Protein AF-A0A7R9UJW8-F1 (afdb_monomer)

Structure (mmCIF, N/CA/C/O backbone):
data_AF-A0A7R9UJW8-F1
#
_entry.id   AF-A0A7R9UJW8-F1
#
loop_
_atom_site.group_PDB
_atom_site.id
_atom_site.type_symbol
_atom_site.label_atom_id
_atom_site.label_alt_id
_atom_site.label_comp_id
_atom_site.label_asym_id
_atom_site.label_entity_id
_atom_site.label_seq_id
_atom_site.pdbx_PDB_ins_code
_atom_site.Cartn_x
_atom_site.Cartn_y
_atom_site.Cartn_z
_atom_site.occupancy
_atom_site.B_iso_or_equiv
_atom_site.auth_seq_id
_atom_site.auth_comp_id
_atom_site.auth_asym_id
_atom_site.auth_atom_id
_atom_site.pdbx_PDB_model_num
ATOM 1 N N . GLY A 1 1 ? -18.952 3.577 15.561 1.00 34.66 1 GLY A N 1
ATOM 2 C CA . GLY A 1 1 ? -17.488 3.684 15.715 1.00 34.66 1 GLY A CA 1
ATOM 3 C C . GLY A 1 1 ? -16.813 3.037 14.525 1.00 34.66 1 GLY A C 1
ATOM 4 O O . GLY A 1 1 ? -17.282 1.993 14.087 1.00 34.66 1 GLY A O 1
ATOM 5 N N . ALA A 1 2 ? -15.783 3.662 13.950 1.00 40.56 2 ALA A N 1
ATOM 6 C CA . ALA A 1 2 ? -15.045 3.078 12.832 1.00 40.56 2 ALA A CA 1
ATOM 7 C C . ALA A 1 2 ? -14.447 1.730 13.268 1.00 40.56 2 ALA A C 1
ATOM 9 O O . ALA A 1 2 ? -13.627 1.693 14.181 1.00 40.56 2 ALA A O 1
ATOM 10 N N . ARG A 1 3 ? -14.882 0.627 12.640 1.00 54.75 3 ARG A N 1
ATOM 11 C CA . ARG A 1 3 ? -14.214 -0.676 12.788 1.00 54.75 3 ARG A CA 1
ATOM 12 C C . ARG A 1 3 ? -12.737 -0.476 12.443 1.00 54.75 3 ARG A C 1
ATOM 14 O O . ARG A 1 3 ? -12.473 0.197 11.437 1.00 54.75 3 ARG A O 1
ATOM 21 N N . GLY A 1 4 ? -11.847 -0.999 13.292 1.00 61.38 4 GLY A N 1
ATOM 22 C CA . GLY A 1 4 ? -10.393 -0.894 13.151 1.00 61.38 4 GLY A CA 1
ATOM 23 C C . GLY A 1 4 ? -9.977 -1.207 11.719 1.00 61.38 4 GLY A C 1
ATOM 24 O O . GLY A 1 4 ? -10.444 -2.181 11.135 1.00 61.38 4 GLY A O 1
ATOM 25 N N . MET A 1 5 ? -9.217 -0.299 11.121 1.00 75.12 5 MET A N 1
ATOM 26 C CA . MET A 1 5 ? -8.600 -0.511 9.818 1.00 75.12 5 MET A CA 1
ATOM 27 C C . MET A 1 5 ? -7.106 -0.634 10.063 1.00 75.12 5 MET A C 1
ATOM 29 O O . MET A 1 5 ? -6.569 0.112 10.892 1.00 75.12 5 MET A O 1
ATOM 33 N N . CYS A 1 6 ? -6.445 -1.517 9.321 1.00 80.62 6 CYS A N 1
ATOM 34 C CA . CYS A 1 6 ? -5.032 -1.758 9.533 1.00 80.62 6 CYS A CA 1
ATOM 35 C C . CYS A 1 6 ? -4.243 -0.471 9.250 1.00 80.62 6 CYS A C 1
ATOM 37 O O . CYS A 1 6 ? -4.328 0.149 8.188 1.00 80.62 6 CYS A O 1
ATOM 39 N N . GLY A 1 7 ? -3.518 -0.010 10.266 1.00 89.88 7 GLY A N 1
ATOM 40 C CA . GLY A 1 7 ? -2.713 1.212 10.211 1.00 89.88 7 GLY A CA 1
ATOM 41 C C . GLY A 1 7 ? -1.218 0.936 10.298 1.00 89.88 7 GLY A C 1
ATOM 42 O O . GLY A 1 7 ? -0.431 1.876 10.433 1.00 89.88 7 GLY A O 1
ATOM 43 N N . ARG A 1 8 ? -0.822 -0.342 10.308 1.00 96.25 8 ARG A N 1
ATOM 44 C CA . ARG A 1 8 ? 0.571 -0.740 10.454 1.00 96.25 8 ARG A CA 1
ATOM 45 C C . ARG A 1 8 ? 0.882 -2.040 9.739 1.00 96.25 8 ARG A C 1
ATOM 47 O O . ARG A 1 8 ? 0.195 -3.032 9.956 1.00 96.25 8 ARG A O 1
ATOM 54 N N . THR A 1 9 ? 1.941 -2.039 8.943 1.00 96.56 9 THR A N 1
ATOM 55 C CA . THR A 1 9 ? 2.400 -3.219 8.205 1.00 96.56 9 THR A CA 1
ATOM 56 C C . THR A 1 9 ? 3.879 -3.485 8.455 1.00 96.56 9 THR A C 1
ATOM 58 O O . THR A 1 9 ? 4.623 -2.604 8.892 1.00 96.56 9 THR A O 1
ATOM 61 N N . ARG A 1 10 ? 4.304 -4.719 8.191 1.00 96.81 10 ARG A N 1
ATOM 62 C CA . ARG A 1 10 ? 5.706 -5.122 8.120 1.00 96.81 10 ARG A CA 1
ATOM 63 C C . ARG A 1 10 ? 6.028 -5.503 6.681 1.00 96.81 10 ARG A C 1
ATOM 65 O O . ARG A 1 10 ? 5.273 -6.243 6.055 1.00 96.81 10 ARG A O 1
ATOM 72 N N . LEU A 1 11 ? 7.161 -5.020 6.192 1.00 96.56 11 LEU A N 1
ATOM 73 C CA . LEU A 1 11 ? 7.824 -5.546 5.006 1.00 96.56 11 LEU A CA 1
ATOM 74 C C . LEU A 1 11 ? 9.330 -5.459 5.265 1.00 96.56 11 LEU A C 1
ATOM 76 O O . LEU A 1 11 ? 9.950 -4.418 5.059 1.00 96.56 11 LEU A O 1
ATOM 80 N N . GLY A 1 12 ? 9.883 -6.530 5.828 1.00 95.62 12 GLY A N 1
ATOM 81 C CA . GLY A 1 12 ? 11.295 -6.674 6.186 1.00 95.62 12 GLY A CA 1
ATOM 82 C C . GLY A 1 12 ? 12.153 -7.271 5.068 1.00 95.62 12 GLY A C 1
ATOM 83 O O . GLY A 1 12 ? 13.374 -7.304 5.190 1.00 95.62 12 GLY A O 1
ATOM 84 N N . ALA A 1 13 ? 11.534 -7.721 3.976 1.00 94.88 13 ALA A N 1
ATOM 85 C CA . ALA A 1 13 ? 12.213 -8.357 2.856 1.00 94.88 13 ALA A CA 1
ATOM 86 C C . ALA A 1 13 ? 13.190 -7.410 2.129 1.00 94.88 13 ALA A C 1
ATOM 88 O O . ALA A 1 13 ? 12.900 -6.228 1.909 1.00 94.88 13 ALA A O 1
ATOM 89 N N . SER A 1 14 ? 14.339 -7.937 1.694 1.00 96.44 14 SER A N 1
ATOM 90 C CA . SER A 1 14 ? 15.265 -7.197 0.828 1.00 96.44 14 SER A CA 1
ATOM 91 C C . SER A 1 14 ? 14.601 -6.840 -0.509 1.00 96.44 14 SER A C 1
ATOM 93 O O . SER A 1 14 ? 13.657 -7.519 -0.926 1.00 96.44 14 SER A O 1
ATOM 95 N N . PRO A 1 15 ? 15.076 -5.805 -1.227 1.00 96.75 15 PRO A N 1
ATOM 96 C CA . PRO A 1 15 ? 14.546 -5.496 -2.550 1.00 96.75 15 PRO A CA 1
ATOM 97 C C . PRO A 1 15 ? 14.558 -6.706 -3.503 1.00 96.75 15 PRO A C 1
ATOM 99 O O . PRO A 1 15 ? 13.602 -6.944 -4.233 1.00 96.75 15 PRO A O 1
ATOM 102 N N . GLU A 1 16 ? 15.618 -7.505 -3.463 1.00 96.06 16 GLU A N 1
ATOM 103 C CA . GLU A 1 16 ? 15.784 -8.708 -4.276 1.00 96.06 16 GLU A CA 1
ATOM 104 C C . GLU A 1 16 ? 14.707 -9.749 -3.950 1.00 96.06 16 GLU A C 1
ATOM 106 O O . GLU A 1 16 ? 14.097 -10.315 -4.856 1.00 96.06 16 GLU A O 1
ATOM 111 N N . SER A 1 17 ? 14.403 -9.933 -2.662 1.00 96.06 17 SER A N 1
ATOM 112 C CA . SER A 1 17 ? 13.360 -10.856 -2.205 1.00 96.06 17 SER A CA 1
ATOM 113 C C . SER A 1 17 ? 11.966 -10.394 -2.638 1.00 96.06 17 SER A C 1
ATOM 115 O O . SER A 1 17 ? 11.172 -11.198 -3.121 1.00 96.06 17 SER A O 1
ATOM 117 N N . VAL A 1 18 ? 11.674 -9.090 -2.539 1.00 96.94 18 VAL A N 1
ATOM 118 C CA . VAL A 1 18 ? 10.393 -8.522 -3.001 1.00 96.94 18 VAL A CA 1
ATOM 119 C C . VAL A 1 18 ? 10.236 -8.688 -4.517 1.00 96.94 18 VAL A C 1
ATOM 121 O O . VAL A 1 18 ? 9.168 -9.077 -4.989 1.00 96.94 18 VAL A O 1
ATOM 124 N N . MET A 1 19 ? 11.292 -8.436 -5.294 1.00 96.75 19 MET A N 1
ATOM 125 C CA . MET A 1 19 ? 11.285 -8.652 -6.747 1.00 96.75 19 MET A CA 1
ATOM 126 C C . MET A 1 19 ? 11.032 -10.122 -7.095 1.00 96.75 19 MET A C 1
ATOM 128 O O . MET A 1 19 ? 10.145 -10.414 -7.896 1.00 96.75 19 MET A O 1
ATOM 132 N N . GLY A 1 20 ? 11.759 -11.041 -6.451 1.00 96.38 20 GLY A N 1
ATOM 133 C CA . GLY A 1 20 ? 11.613 -12.481 -6.668 1.00 96.38 20 GLY A CA 1
ATOM 134 C C . GLY A 1 20 ? 10.211 -12.991 -6.334 1.00 96.38 20 GLY A C 1
ATOM 135 O O . GLY A 1 20 ? 9.610 -13.701 -7.135 1.00 96.38 20 GLY A O 1
ATOM 136 N N . ALA A 1 21 ? 9.650 -12.568 -5.198 1.00 94.69 21 ALA A N 1
ATOM 137 C CA . ALA A 1 21 ? 8.322 -12.991 -4.754 1.00 94.69 21 ALA A CA 1
ATOM 138 C C . ALA A 1 21 ? 7.176 -12.429 -5.614 1.00 94.69 21 ALA A C 1
ATOM 140 O O . ALA A 1 21 ? 6.112 -13.038 -5.706 1.00 94.69 21 ALA A O 1
ATOM 141 N N . THR A 1 22 ? 7.364 -11.258 -6.228 1.00 95.50 22 THR A N 1
ATOM 142 C CA . THR A 1 22 ? 6.318 -10.596 -7.027 1.00 95.50 22 THR A CA 1
ATOM 143 C C . THR A 1 22 ? 6.394 -10.909 -8.518 1.00 95.50 22 THR A C 1
ATOM 145 O O . THR A 1 22 ? 5.427 -10.656 -9.237 1.00 95.50 22 THR A O 1
ATOM 148 N N . GLY A 1 23 ? 7.534 -11.413 -9.003 1.00 95.62 23 GLY A N 1
ATOM 149 C CA . GLY A 1 23 ? 7.785 -11.602 -10.433 1.00 95.62 23 GLY A CA 1
ATOM 150 C C . GLY A 1 23 ? 7.836 -10.289 -11.222 1.00 95.62 23 GLY A C 1
ATOM 151 O O . GLY A 1 23 ? 7.698 -10.300 -12.447 1.00 95.62 23 GLY A O 1
ATOM 152 N N . ALA A 1 24 ? 7.993 -9.148 -10.541 1.00 96.69 24 ALA A N 1
ATOM 153 C CA . ALA A 1 24 ? 8.091 -7.852 -11.194 1.00 96.69 24 ALA A CA 1
ATOM 154 C C . ALA A 1 24 ? 9.352 -7.787 -12.064 1.00 96.69 24 ALA A C 1
ATOM 156 O O . ALA A 1 24 ? 10.433 -8.190 -11.641 1.00 96.69 24 ALA A O 1
ATOM 157 N N . LYS A 1 25 ? 9.234 -7.232 -13.272 1.00 95.06 25 LYS A N 1
ATOM 158 C CA . LYS A 1 25 ? 10.384 -7.054 -14.179 1.00 95.06 25 LYS A CA 1
ATOM 159 C C . LYS A 1 25 ? 11.127 -5.746 -13.938 1.00 95.06 25 LYS A C 1
ATOM 161 O O . LYS A 1 25 ? 12.310 -5.628 -14.246 1.00 95.06 25 LYS A O 1
ATOM 166 N N . ARG A 1 26 ? 10.431 -4.758 -13.376 1.00 95.81 26 ARG A N 1
ATOM 167 C CA . ARG A 1 26 ? 10.934 -3.402 -13.152 1.00 95.81 26 ARG A CA 1
ATOM 168 C C . ARG A 1 26 ? 10.486 -2.885 -11.792 1.00 95.81 26 ARG A C 1
ATOM 170 O O . ARG A 1 26 ? 9.350 -3.116 -11.384 1.00 95.81 26 ARG A O 1
ATOM 177 N N . TRP A 1 27 ? 11.364 -2.131 -11.129 1.00 97.94 27 TRP A N 1
ATOM 178 C CA . TRP A 1 27 ? 11.041 -1.400 -9.903 1.00 97.94 27 TRP A CA 1
ATOM 179 C C . TRP A 1 27 ? 11.362 0.086 -10.052 1.00 97.94 27 TRP A C 1
ATOM 181 O O . TRP A 1 27 ? 12.520 0.500 -10.056 1.00 97.94 27 TRP A O 1
ATOM 191 N N . ARG A 1 28 ? 10.320 0.910 -10.157 1.00 97.88 28 ARG A N 1
ATOM 192 C CA . ARG A 1 28 ? 10.416 2.370 -10.191 1.00 97.88 28 ARG A CA 1
ATOM 193 C C . ARG A 1 28 ? 10.562 2.936 -8.779 1.00 97.88 28 ARG A C 1
ATOM 195 O O . ARG A 1 28 ? 9.832 2.548 -7.865 1.00 97.88 28 ARG A O 1
ATOM 202 N N . ARG A 1 29 ? 11.451 3.917 -8.613 1.00 98.00 29 ARG A N 1
ATOM 203 C CA . ARG A 1 29 ? 11.698 4.591 -7.327 1.00 98.00 29 ARG A CA 1
ATOM 204 C C . ARG A 1 29 ? 12.185 3.644 -6.218 1.00 98.00 29 ARG A C 1
ATOM 206 O O . ARG A 1 29 ? 11.839 3.801 -5.042 1.00 98.00 29 ARG A O 1
ATOM 213 N N . ARG A 1 30 ? 12.945 2.607 -6.586 1.00 97.81 30 ARG A N 1
ATOM 214 C CA . ARG A 1 30 ? 13.487 1.594 -5.662 1.00 97.81 30 ARG A CA 1
ATOM 215 C C . ARG A 1 30 ? 14.325 2.230 -4.548 1.00 97.81 30 ARG A C 1
ATOM 217 O O . ARG A 1 30 ? 14.270 1.790 -3.406 1.00 97.81 30 ARG A O 1
ATOM 224 N N . GLU A 1 31 ? 15.043 3.302 -4.855 1.00 97.88 31 GLU A N 1
ATOM 225 C CA . GLU A 1 31 ? 15.896 4.067 -3.947 1.00 97.88 31 GLU A CA 1
ATOM 226 C C . GLU A 1 31 ? 15.165 4.643 -2.725 1.00 97.88 31 GLU A C 1
ATOM 228 O O . GLU A 1 31 ? 15.816 4.978 -1.734 1.00 97.88 31 GLU A O 1
ATOM 233 N N . HIS A 1 32 ? 13.830 4.718 -2.748 1.00 97.88 32 HIS A N 1
ATOM 234 C CA . HIS A 1 32 ? 13.012 5.153 -1.612 1.00 97.88 32 HIS A CA 1
ATOM 235 C C . HIS A 1 32 ? 12.484 4.010 -0.740 1.00 97.88 32 HIS A C 1
ATOM 237 O O . HIS A 1 32 ? 11.943 4.271 0.334 1.00 97.88 32 HIS A O 1
ATOM 243 N N . TYR A 1 33 ? 12.619 2.757 -1.175 1.00 97.69 33 TYR A 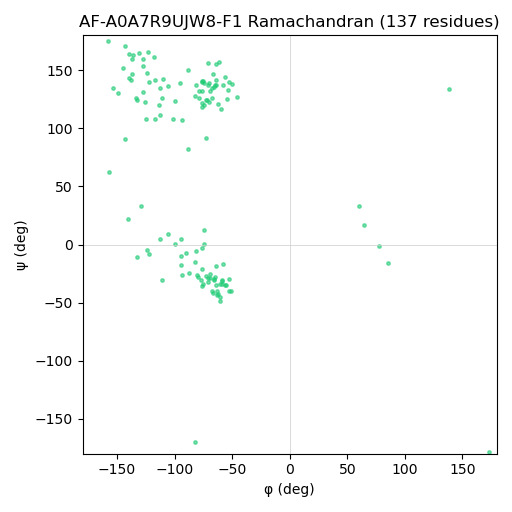N 1
ATOM 244 C CA . TYR A 1 33 ? 12.199 1.615 -0.377 1.00 97.69 33 TYR A CA 1
ATOM 245 C C . TYR A 1 33 ? 13.233 1.306 0.707 1.00 97.69 33 TYR A C 1
ATOM 247 O O . TYR A 1 33 ? 14.435 1.228 0.444 1.00 97.69 33 TYR A O 1
ATOM 255 N N . ARG A 1 34 ? 12.762 1.125 1.940 1.00 96.69 34 ARG A N 1
ATOM 256 C CA . ARG A 1 34 ? 13.565 0.661 3.072 1.00 96.69 34 ARG A CA 1
ATOM 257 C C . ARG A 1 34 ? 12.779 -0.441 3.786 1.00 96.69 34 ARG A C 1
ATOM 259 O O . ARG A 1 34 ? 11.631 -0.169 4.149 1.00 96.69 34 ARG A O 1
ATOM 266 N N . PRO A 1 35 ? 13.366 -1.633 4.000 1.00 96.69 35 PRO A N 1
ATOM 267 C CA . PRO A 1 35 ? 12.752 -2.656 4.832 1.00 96.69 35 PRO A CA 1
ATOM 268 C C . PRO A 1 35 ? 12.380 -2.094 6.203 1.00 96.69 35 PRO A C 1
ATOM 270 O O . PRO A 1 35 ? 13.112 -1.285 6.780 1.00 96.69 35 PRO A O 1
ATOM 273 N N . SER A 1 36 ? 11.220 -2.483 6.719 1.00 96.12 36 SER A N 1
ATOM 274 C CA . SER A 1 36 ? 10.733 -1.974 7.993 1.00 96.12 36 SER A CA 1
ATOM 275 C C . SER A 1 36 ? 9.796 -2.953 8.681 1.00 96.12 36 SER A C 1
ATOM 277 O O . SER A 1 36 ? 8.834 -3.458 8.100 1.00 96.12 36 SER A O 1
ATOM 279 N N . ASN A 1 37 ? 10.039 -3.130 9.979 1.00 96.06 37 ASN A N 1
ATOM 280 C CA . ASN A 1 37 ? 9.161 -3.862 10.886 1.00 96.06 37 ASN A CA 1
ATOM 281 C C . ASN A 1 37 ? 7.913 -3.058 11.296 1.00 96.06 37 ASN A C 1
ATOM 283 O O . ASN A 1 37 ? 7.100 -3.556 12.062 1.00 96.06 37 ASN A O 1
ATOM 287 N N . ASN A 1 38 ? 7.770 -1.797 10.863 1.00 95.38 38 ASN A N 1
ATOM 288 C CA . ASN A 1 38 ? 6.743 -0.898 11.392 1.00 95.38 38 ASN A CA 1
ATOM 289 C C . ASN A 1 38 ? 6.389 0.242 10.413 1.00 95.38 38 ASN A C 1
ATOM 291 O O . ASN A 1 38 ? 6.605 1.424 10.700 1.00 95.38 38 ASN A O 1
ATOM 295 N N . LEU A 1 39 ? 5.860 -0.101 9.237 1.00 96.00 39 LEU A N 1
ATOM 296 C CA . LEU A 1 39 ? 5.388 0.863 8.23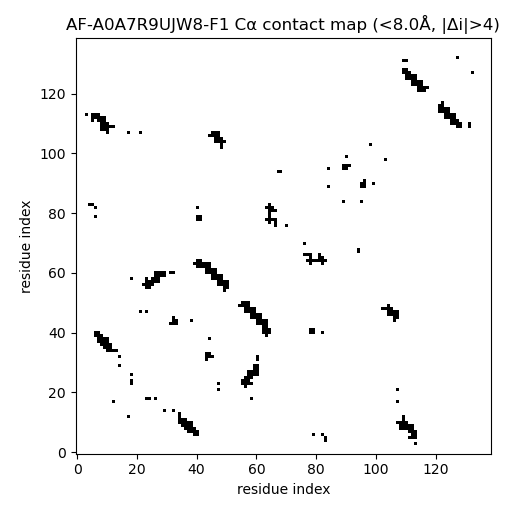8 1.00 96.00 39 LEU A CA 1
ATOM 297 C C . LEU A 1 39 ? 4.037 1.453 8.651 1.00 96.00 39 LEU A C 1
ATOM 299 O O . LEU A 1 39 ? 3.112 0.722 8.994 1.00 96.00 39 LEU A O 1
ATOM 303 N N . CYS A 1 40 ? 3.911 2.777 8.585 1.00 95.06 40 CYS A N 1
ATOM 304 C CA . CYS A 1 40 ? 2.687 3.525 8.880 1.00 95.06 40 CYS A CA 1
ATOM 305 C C . CYS A 1 40 ? 2.258 4.390 7.677 1.00 95.06 40 CYS A C 1
ATOM 307 O O . CYS A 1 40 ? 3.059 4.594 6.757 1.00 95.06 40 CYS A O 1
ATOM 309 N N . PRO A 1 41 ? 1.018 4.917 7.663 1.00 96.12 41 PRO A N 1
ATOM 310 C CA . PRO A 1 41 ? 0.558 5.818 6.614 1.00 96.12 41 PRO A CA 1
ATOM 311 C C . PRO A 1 41 ? 1.526 6.978 6.342 1.00 96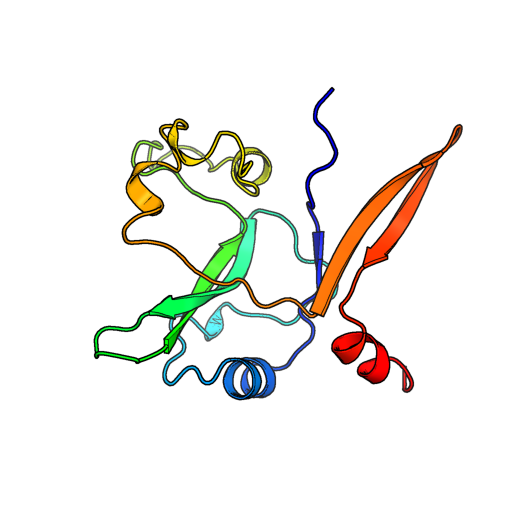.12 41 PRO A C 1
ATOM 313 O O . PRO A 1 41 ? 2.102 7.564 7.258 1.00 96.12 41 PRO A O 1
ATOM 316 N N . GLY A 1 42 ? 1.726 7.290 5.063 1.00 95.00 42 GLY A N 1
ATOM 317 C CA . GLY A 1 42 ? 2.674 8.289 4.563 1.00 95.00 42 GLY A CA 1
ATOM 318 C C . GLY A 1 42 ? 4.103 7.777 4.359 1.00 95.00 42 GLY A C 1
ATOM 319 O O . GLY A 1 42 ? 4.877 8.409 3.635 1.00 95.00 42 GLY A O 1
ATOM 320 N N . ARG A 1 43 ? 4.474 6.620 4.927 1.00 96.56 43 ARG A N 1
ATOM 321 C CA . ARG A 1 43 ? 5.769 5.981 4.638 1.00 96.56 43 ARG A CA 1
ATOM 322 C C . ARG A 1 43 ? 5.799 5.411 3.223 1.00 96.56 43 ARG A C 1
ATOM 324 O O . ARG A 1 43 ? 4.763 5.125 2.631 1.00 96.56 43 ARG A O 1
ATOM 331 N N . GLN A 1 44 ? 7.006 5.266 2.688 1.00 97.44 44 GLN A N 1
ATOM 332 C CA . GLN A 1 44 ? 7.234 4.709 1.360 1.00 97.44 44 GLN A CA 1
ATOM 333 C C . GLN A 1 44 ? 7.125 3.180 1.404 1.00 97.44 44 GLN A C 1
ATOM 335 O O . GLN A 1 44 ? 7.806 2.540 2.201 1.00 97.44 44 GLN A O 1
ATOM 340 N N . SER A 1 45 ? 6.279 2.613 0.549 1.00 97.25 45 SER A N 1
ATOM 341 C CA . SER A 1 45 ? 6.045 1.176 0.415 1.00 97.25 45 SER A CA 1
ATOM 342 C C . SER A 1 45 ? 5.959 0.813 -1.069 1.00 97.25 45 SER A C 1
ATOM 344 O O . SER A 1 45 ? 5.412 1.595 -1.854 1.00 97.25 45 SER A O 1
ATOM 346 N N . PRO A 1 46 ? 6.495 -0.338 -1.497 1.00 98.19 46 PRO A N 1
ATOM 347 C CA . PRO A 1 46 ? 6.299 -0.800 -2.859 1.00 98.19 46 PRO A CA 1
ATOM 348 C C . PRO A 1 46 ? 4.833 -1.165 -3.104 1.00 98.19 46 PRO A C 1
ATOM 350 O O . PRO A 1 46 ? 4.142 -1.657 -2.214 1.00 98.19 46 PRO A O 1
ATOM 353 N N . ALA A 1 47 ? 4.378 -0.935 -4.329 1.00 98.31 47 ALA A N 1
ATOM 354 C CA . ALA A 1 47 ? 3.086 -1.371 -4.830 1.00 98.31 47 ALA A CA 1
ATOM 355 C C . ALA A 1 47 ? 3.285 -2.025 -6.201 1.00 98.31 47 ALA A C 1
ATOM 357 O O . ALA A 1 47 ? 3.853 -1.410 -7.106 1.00 98.31 47 ALA A O 1
ATOM 358 N N . LEU A 1 48 ? 2.832 -3.268 -6.338 1.00 98.44 48 LEU A N 1
ATOM 359 C CA . LEU A 1 48 ? 2.867 -4.046 -7.571 1.00 98.44 48 LEU A CA 1
ATOM 360 C C . LEU A 1 48 ? 1.672 -3.666 -8.443 1.00 98.44 48 LEU A C 1
ATOM 362 O O . LEU A 1 48 ? 0.530 -3.716 -7.991 1.00 98.44 48 LEU A O 1
ATOM 366 N N . HIS A 1 49 ? 1.902 -3.311 -9.695 1.00 97.69 49 HIS A N 1
ATOM 367 C CA . HIS A 1 49 ? 0.850 -2.988 -10.652 1.00 97.69 49 HIS A CA 1
ATOM 368 C C . HIS A 1 49 ? 1.211 -3.497 -12.047 1.00 97.69 49 HIS A C 1
ATOM 370 O O . HIS A 1 49 ? 2.326 -3.951 -12.294 1.00 97.69 49 HIS A O 1
ATOM 376 N N . ARG A 1 50 ? 0.249 -3.438 -12.973 1.00 95.81 50 ARG A N 1
ATOM 377 C CA . ARG A 1 50 ? 0.507 -3.764 -14.380 1.00 95.81 50 ARG A CA 1
ATOM 378 C C . ARG A 1 50 ? 1.482 -2.753 -14.984 1.00 95.81 5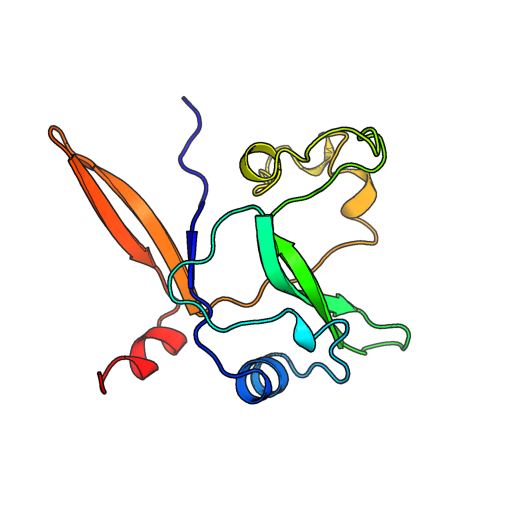0 ARG A C 1
ATOM 380 O O . ARG A 1 50 ? 1.357 -1.556 -14.710 1.00 95.81 50 ARG A O 1
ATOM 387 N N . GLY A 1 51 ? 2.429 -3.261 -15.761 1.00 92.94 51 GLY A N 1
ATOM 388 C CA . GLY A 1 51 ? 3.364 -2.477 -16.552 1.00 92.94 51 GLY A CA 1
ATOM 389 C C . GLY A 1 51 ? 2.783 -2.023 -17.886 1.00 92.94 51 GLY A C 1
ATOM 390 O O . GLY A 1 51 ? 1.582 -2.157 -18.135 1.00 92.94 51 GLY A O 1
ATOM 391 N N . ASP A 1 52 ? 3.657 -1.484 -18.733 1.00 89.75 52 ASP A N 1
ATOM 392 C CA . ASP A 1 52 ? 3.277 -0.944 -20.044 1.00 89.75 52 ASP A CA 1
ATOM 393 C C . ASP A 1 52 ? 2.993 -2.064 -21.065 1.00 89.75 52 ASP A C 1
ATOM 395 O O . ASP A 1 52 ? 2.103 -1.927 -21.908 1.00 89.75 52 ASP A O 1
ATOM 399 N N . ALA A 1 53 ? 3.711 -3.191 -20.978 1.00 91.25 53 ALA A N 1
ATOM 400 C CA . ALA A 1 53 ? 3.513 -4.333 -21.864 1.00 91.25 53 ALA A CA 1
ATOM 401 C C . ALA A 1 53 ? 2.439 -5.316 -21.343 1.00 91.25 53 ALA A C 1
ATOM 403 O O . ALA A 1 53 ? 2.276 -5.498 -20.129 1.00 91.25 53 ALA A O 1
ATOM 404 N N . PRO A 1 54 ? 1.717 -6.021 -22.239 1.00 91.00 54 PRO A N 1
ATOM 405 C CA . PRO A 1 54 ? 0.763 -7.053 -21.845 1.00 91.00 54 PRO A CA 1
ATOM 406 C C . PRO A 1 54 ? 1.392 -8.120 -20.939 1.00 91.00 54 PRO A C 1
ATOM 408 O O . PRO A 1 54 ? 2.389 -8.747 -21.286 1.00 91.00 54 PRO A O 1
ATOM 411 N N . GLY A 1 55 ? 0.787 -8.333 -19.768 1.00 89.62 55 GLY A N 1
ATOM 412 C CA . GLY A 1 55 ? 1.238 -9.331 -18.792 1.00 89.62 55 GLY A CA 1
ATOM 413 C C . GLY A 1 55 ? 2.460 -8.921 -17.963 1.00 89.62 55 GLY A C 1
ATOM 414 O O . GLY A 1 55 ? 2.858 -9.674 -17.079 1.00 89.62 55 GLY A O 1
ATOM 415 N N . GLU A 1 56 ? 3.036 -7.741 -18.195 1.00 94.75 56 GLU A N 1
ATOM 416 C CA . GLU A 1 56 ? 4.142 -7.239 -17.386 1.00 94.75 56 GLU A CA 1
ATOM 417 C C . GLU A 1 56 ? 3.650 -6.728 -16.027 1.00 94.75 56 GLU A C 1
ATOM 419 O O . GLU A 1 56 ? 2.605 -6.078 -15.916 1.00 94.75 56 GLU A O 1
ATOM 424 N N . LEU A 1 57 ? 4.425 -7.026 -14.985 1.00 97.06 57 LEU A N 1
ATOM 425 C CA . LEU A 1 57 ? 4.221 -6.526 -13.633 1.00 97.06 57 LEU A CA 1
ATOM 426 C C . LEU A 1 57 ? 5.413 -5.672 -13.217 1.00 97.06 57 LEU A C 1
ATOM 428 O O . LEU A 1 57 ? 6.570 -5.996 -13.498 1.00 97.06 57 LEU A O 1
ATOM 432 N N . GLU A 1 58 ? 5.116 -4.595 -12.506 1.00 97.75 58 GLU A N 1
ATOM 433 C CA . GLU A 1 58 ? 6.100 -3.631 -12.040 1.00 97.75 58 GLU A CA 1
ATOM 434 C C . GLU A 1 58 ? 5.830 -3.230 -10.606 1.00 97.75 58 GLU A C 1
ATOM 436 O O . GLU A 1 58 ? 4.681 -3.096 -10.186 1.00 97.75 58 GLU A O 1
ATOM 441 N N . LEU A 1 59 ? 6.905 -2.968 -9.875 1.00 98.50 59 LEU A N 1
ATOM 442 C CA . LEU A 1 59 ? 6.836 -2.314 -8.583 1.00 98.50 59 LEU A CA 1
ATOM 443 C C . LEU A 1 59 ? 7.067 -0.821 -8.761 1.00 98.50 59 LEU A C 1
ATOM 445 O O . LEU A 1 59 ? 7.972 -0.391 -9.473 1.00 98.50 59 LEU A O 1
ATOM 449 N N . THR A 1 60 ? 6.304 -0.018 -8.036 1.00 98.50 60 THR A N 1
ATOM 450 C CA . THR A 1 60 ? 6.639 1.386 -7.814 1.00 98.50 60 THR A CA 1
ATOM 451 C C . THR A 1 60 ? 6.609 1.669 -6.325 1.00 98.50 60 THR A C 1
ATOM 453 O O . THR A 1 60 ? 5.639 1.332 -5.647 1.00 98.50 60 THR A O 1
ATOM 456 N N . THR A 1 61 ? 7.652 2.310 -5.802 1.00 98.56 61 THR A N 1
ATOM 457 C CA . THR A 1 61 ? 7.627 2.806 -4.423 1.00 98.56 61 THR A CA 1
ATOM 458 C C . THR A 1 61 ? 6.741 4.049 -4.334 1.00 98.56 61 THR A C 1
ATOM 460 O O . THR A 1 61 ? 6.989 5.062 -5.000 1.00 98.56 61 THR A O 1
ATOM 463 N N . MET A 1 62 ? 5.696 3.967 -3.511 1.00 97.50 62 MET A N 1
ATOM 464 C CA . MET A 1 62 ? 4.680 5.004 -3.322 1.00 97.50 62 MET A CA 1
ATOM 465 C C . MET A 1 62 ? 4.450 5.282 -1.832 1.00 97.50 62 MET A C 1
ATOM 467 O O . MET A 1 62 ? 4.835 4.493 -0.974 1.00 97.50 62 MET A O 1
ATOM 471 N N . ALA A 1 63 ? 3.801 6.400 -1.507 1.00 96.75 63 ALA A N 1
ATOM 472 C CA . ALA A 1 63 ? 3.357 6.650 -0.139 1.00 96.75 63 ALA A CA 1
ATOM 473 C C . ALA A 1 63 ? 2.195 5.710 0.235 1.00 96.75 63 ALA A C 1
ATOM 475 O O . ALA A 1 63 ? 1.276 5.507 -0.560 1.00 96.75 63 ALA A O 1
ATOM 476 N N . PHE A 1 64 ? 2.205 5.177 1.458 1.00 95.81 64 PHE A N 1
ATOM 477 C CA . PHE A 1 64 ? 1.081 4.430 2.013 1.00 95.81 64 PHE A CA 1
ATOM 478 C C . PHE A 1 64 ? -0.062 5.391 2.362 1.00 95.81 64 PHE A C 1
ATOM 480 O O . PHE A 1 64 ? -0.130 5.951 3.453 1.00 95.81 64 PHE A O 1
ATOM 487 N N . GLY A 1 65 ? -0.954 5.592 1.402 1.00 95.00 65 GLY A N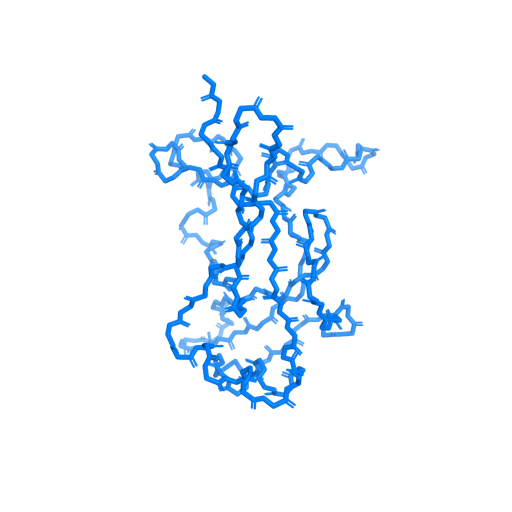 1
ATOM 488 C CA . GLY A 1 65 ? -2.138 6.428 1.529 1.00 95.00 65 GLY A CA 1
ATOM 489 C C . GLY A 1 65 ? -2.349 7.252 0.271 1.00 95.00 65 GLY A C 1
ATOM 490 O O . GLY A 1 65 ? -1.415 7.840 -0.275 1.00 95.00 65 GLY A O 1
ATOM 491 N N . LEU A 1 66 ? -3.587 7.271 -0.207 1.00 95.75 66 LEU A N 1
ATOM 492 C CA . LEU A 1 66 ? -3.932 7.965 -1.438 1.00 95.75 66 LEU A CA 1
ATOM 493 C C . LEU A 1 66 ? -3.868 9.486 -1.243 1.00 95.75 66 LEU A C 1
ATOM 495 O O . LEU A 1 66 ? -4.396 10.023 -0.274 1.00 95.75 66 LEU A O 1
ATOM 499 N N . VAL A 1 67 ? -3.303 10.194 -2.217 1.00 95.12 67 VAL A N 1
ATOM 500 C CA . VAL A 1 67 ? -3.509 11.640 -2.364 1.00 95.12 67 VAL A CA 1
ATOM 501 C C . VAL A 1 67 ? -4.534 11.839 -3.479 1.00 95.12 67 VAL A C 1
ATOM 503 O O . VAL A 1 67 ? -4.216 11.558 -4.638 1.00 95.12 67 VAL A O 1
ATOM 506 N N . PRO A 1 68 ? -5.779 12.245 -3.171 1.00 93.88 68 PRO A N 1
ATOM 507 C CA . PRO A 1 68 ? -6.772 12.514 -4.201 1.00 93.88 68 PRO A CA 1
ATOM 508 C C . PRO A 1 68 ? -6.277 13.562 -5.203 1.00 93.88 68 PRO A C 1
ATOM 510 O O . PRO A 1 68 ? -5.622 14.532 -4.837 1.00 93.88 68 PRO A O 1
ATOM 513 N N . SER A 1 69 ? -6.635 13.410 -6.478 1.00 91.06 69 SER A N 1
ATOM 514 C CA . SER A 1 69 ? -6.151 14.303 -7.544 1.00 91.06 69 SER A CA 1
ATOM 515 C C . SER A 1 69 ? -6.609 15.759 -7.399 1.00 91.06 69 SER A C 1
ATOM 517 O O . SER A 1 69 ? -6.052 16.640 -8.040 1.00 91.06 69 SER A O 1
ATOM 519 N N . TYR A 1 70 ? -7.657 15.996 -6.608 1.00 91.12 70 TYR A N 1
ATOM 520 C CA . TYR A 1 70 ? -8.211 17.316 -6.303 1.00 91.12 70 TYR A CA 1
ATOM 521 C C . TYR A 1 70 ? -7.652 17.913 -5.001 1.00 91.12 70 TYR A C 1
ATOM 523 O O . TYR A 1 70 ? -8.128 18.952 -4.553 1.00 91.12 70 TYR A O 1
ATOM 531 N N . THR A 1 71 ? -6.689 17.251 -4.352 1.00 93.81 71 THR A N 1
ATOM 532 C CA . THR A 1 71 ? -5.986 17.822 -3.202 1.00 93.81 71 THR A CA 1
ATOM 533 C C . THR A 1 71 ? -5.105 18.979 -3.666 1.00 93.81 71 THR A C 1
ATOM 535 O O . THR A 1 71 ? -4.360 18.848 -4.637 1.00 93.81 71 THR A O 1
ATOM 538 N N . ASP A 1 72 ? -5.195 20.109 -2.964 1.00 93.25 72 ASP A N 1
ATOM 539 C CA . ASP A 1 72 ? -4.346 21.273 -3.210 1.00 93.25 72 ASP A CA 1
ATOM 540 C C . ASP A 1 72 ? -2.862 20.893 -3.067 1.00 93.25 72 ASP A C 1
ATOM 542 O O . ASP A 1 72 ? -2.478 20.180 -2.139 1.00 93.25 72 ASP A O 1
ATOM 546 N N . LYS A 1 73 ? -2.016 21.380 -3.978 1.00 89.56 73 LYS A N 1
ATOM 547 C CA . LYS A 1 73 ? -0.572 21.107 -3.972 1.00 89.56 73 LYS A CA 1
ATOM 548 C C . LYS A 1 73 ? 0.137 21.690 -2.746 1.00 89.56 73 LYS A C 1
ATOM 550 O O . LYS A 1 73 ? 1.166 21.155 -2.346 1.00 89.56 73 LYS A O 1
ATOM 555 N N . ALA A 1 74 ? -0.388 22.770 -2.169 1.00 92.38 74 ALA A N 1
ATOM 556 C CA . ALA A 1 74 ? 0.122 23.372 -0.942 1.00 92.38 74 ALA A CA 1
ATOM 557 C C . ALA A 1 74 ? -0.394 22.663 0.323 1.00 92.38 74 ALA A C 1
ATOM 559 O O . ALA A 1 74 ? 0.157 22.855 1.410 1.00 92.38 74 ALA A O 1
ATOM 560 N N . ALA A 1 75 ? -1.438 21.834 0.209 1.00 91.00 75 ALA A N 1
ATOM 561 C CA . ALA A 1 75 ? -1.981 21.109 1.347 1.00 91.00 75 ALA A CA 1
ATOM 562 C C . ALA A 1 75 ? -1.097 19.915 1.724 1.00 91.00 75 ALA A C 1
ATOM 564 O O . ALA A 1 75 ? -0.608 19.163 0.880 1.00 91.00 75 ALA A O 1
ATOM 565 N N . ARG A 1 76 ? -0.948 19.690 3.033 1.00 90.31 76 ARG A N 1
ATOM 566 C CA . ARG A 1 76 ? -0.346 18.456 3.548 1.00 90.31 76 ARG A CA 1
ATOM 567 C C . ARG A 1 76 ? -1.325 17.295 3.332 1.00 90.31 76 ARG A C 1
ATOM 569 O O . ARG A 1 76 ? -2.458 17.389 3.810 1.00 90.31 76 ARG A O 1
ATOM 576 N N . PRO A 1 77 ? -0.928 16.202 2.657 1.00 91.88 77 PRO A N 1
ATOM 577 C CA . PRO A 1 77 ? -1.817 15.064 2.469 1.00 91.88 77 PRO A CA 1
ATOM 578 C C . PRO A 1 77 ? -2.161 14.370 3.790 1.00 91.88 77 PRO A C 1
ATOM 580 O O . PRO A 1 77 ? -1.283 14.078 4.602 1.00 91.88 77 PRO A O 1
ATOM 583 N N . ASP A 1 78 ? -3.439 14.047 3.978 1.00 93.00 78 ASP A N 1
ATOM 584 C CA . ASP A 1 78 ? -3.913 13.251 5.112 1.00 93.00 78 ASP A CA 1
ATOM 585 C C . ASP A 1 78 ? -3.862 11.755 4.772 1.00 93.00 78 ASP A C 1
ATOM 587 O O . ASP A 1 78 ? -4.849 11.136 4.357 1.00 93.00 78 ASP A O 1
ATOM 591 N N . PHE A 1 79 ? -2.671 11.175 4.926 1.00 92.69 79 PHE A N 1
ATOM 592 C CA . PHE A 1 79 ? -2.447 9.759 4.648 1.00 92.69 79 PHE A CA 1
ATOM 593 C C . PHE A 1 79 ? -3.209 8.839 5.599 1.00 92.69 79 PHE A C 1
ATOM 595 O O . PHE A 1 79 ? -3.608 7.760 5.182 1.00 92.69 79 PHE A O 1
ATOM 602 N N . PHE A 1 80 ? -3.460 9.239 6.848 1.00 90.94 80 PHE A N 1
ATOM 603 C CA . PHE A 1 80 ? -4.177 8.393 7.806 1.00 90.94 80 PHE A CA 1
ATOM 604 C C . PHE A 1 80 ? -5.636 8.203 7.400 1.00 90.94 80 PHE A C 1
ATOM 606 O O . PHE A 1 80 ? -6.157 7.089 7.472 1.00 90.94 80 PHE A O 1
ATOM 613 N N . ARG A 1 81 ? -6.281 9.261 6.897 1.00 90.94 81 ARG A N 1
ATOM 614 C CA . ARG A 1 81 ? -7.646 9.167 6.367 1.00 90.94 81 ARG A CA 1
ATOM 615 C C . ARG A 1 81 ? -7.712 8.410 5.042 1.00 90.94 81 ARG A C 1
ATOM 617 O O . ARG A 1 81 ? -8.740 7.809 4.743 1.00 90.94 81 ARG A O 1
ATOM 624 N N . MET A 1 82 ? -6.638 8.444 4.254 1.00 94.62 82 MET A N 1
ATOM 625 C CA . MET A 1 82 ? -6.577 7.868 2.905 1.00 94.62 82 MET A CA 1
ATOM 626 C C . MET A 1 82 ? -5.771 6.558 2.808 1.00 94.62 82 MET A C 1
ATOM 628 O O . MET A 1 82 ? -5.512 6.085 1.701 1.00 94.62 82 MET A O 1
ATOM 632 N N . ALA A 1 83 ? -5.367 5.966 3.936 1.00 94.44 83 ALA A N 1
ATOM 633 C CA . ALA A 1 83 ? -4.602 4.715 3.984 1.00 94.44 83 ALA A CA 1
ATOM 634 C C . ALA A 1 83 ? -5.440 3.494 3.595 1.00 94.44 83 ALA A C 1
ATOM 636 O O . ALA A 1 83 ? -4.922 2.549 3.011 1.00 94.44 83 ALA A O 1
ATOM 637 N N . ASN A 1 84 ? -6.735 3.520 3.909 1.00 95.25 84 ASN A N 1
ATOM 638 C CA . ASN A 1 84 ? -7.639 2.395 3.719 1.00 95.25 84 ASN A CA 1
ATOM 639 C C . ASN A 1 84 ? -8.838 2.790 2.856 1.00 95.25 84 ASN A C 1
ATOM 641 O O . ASN A 1 84 ? -9.333 3.916 2.925 1.00 95.25 84 ASN A O 1
ATOM 645 N N . ALA A 1 85 ? -9.338 1.824 2.088 1.00 93.75 85 ALA A N 1
ATOM 646 C CA . ALA A 1 85 ? -10.573 1.930 1.327 1.00 93.75 85 ALA A CA 1
ATOM 647 C C . ALA A 1 85 ? -11.484 0.754 1.693 1.00 93.75 85 ALA A C 1
ATOM 649 O O . ALA A 1 85 ? -11.096 -0.404 1.556 1.00 93.75 85 ALA A O 1
ATOM 650 N N . ARG A 1 86 ? -12.694 1.054 2.172 1.00 93.94 86 ARG A N 1
ATOM 651 C CA . ARG A 1 86 ? -13.696 0.040 2.526 1.00 93.94 86 ARG A CA 1
ATOM 652 C C . ARG A 1 86 ? -14.276 -0.571 1.257 1.00 93.94 86 ARG A C 1
ATOM 654 O O . ARG A 1 86 ? -14.781 0.172 0.417 1.00 93.94 86 ARG A O 1
ATOM 661 N N . SER A 1 87 ? -14.213 -1.892 1.112 1.00 94.94 87 SER A N 1
ATOM 662 C CA . SER A 1 87 ? -14.719 -2.586 -0.081 1.00 94.94 87 SER A CA 1
ATOM 663 C C . SER A 1 87 ? -16.210 -2.331 -0.302 1.00 94.94 87 SER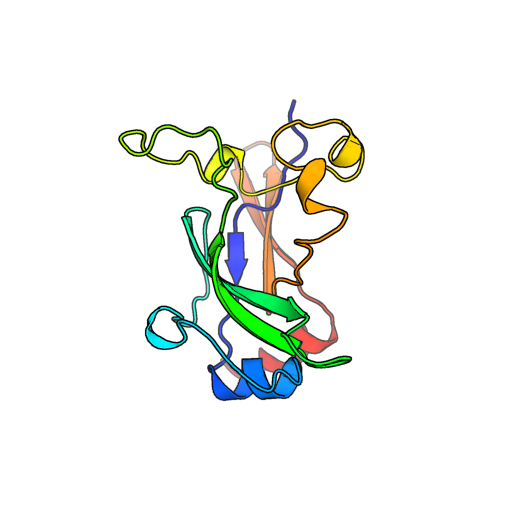 A C 1
ATOM 665 O O . SER A 1 87 ? -16.652 -2.244 -1.443 1.00 94.94 87 SER A O 1
ATOM 667 N N . GLU A 1 88 ? -16.962 -2.115 0.775 1.00 95.19 88 GLU A N 1
ATOM 668 C CA . GLU A 1 88 ? -18.395 -1.835 0.755 1.00 95.19 88 GLU A CA 1
ATOM 669 C C . GLU A 1 88 ? -18.729 -0.490 0.092 1.00 95.19 88 GLU A C 1
ATOM 671 O O . GLU A 1 88 ? -19.803 -0.335 -0.482 1.00 95.19 88 GLU A O 1
ATOM 676 N N . THR A 1 89 ? -17.826 0.496 0.163 1.00 95.50 89 THR A N 1
ATOM 677 C CA . THR A 1 89 ? -18.095 1.878 -0.282 1.00 95.50 89 THR A CA 1
ATOM 678 C C . THR A 1 89 ? -17.112 2.403 -1.326 1.00 95.50 89 THR A C 1
ATOM 680 O O . THR A 1 89 ? -17.293 3.510 -1.840 1.00 95.50 89 THR A O 1
ATOM 683 N N . VAL A 1 90 ? -16.067 1.643 -1.664 1.00 95.44 90 VAL A N 1
ATOM 684 C CA . VAL A 1 90 ? -14.973 2.091 -2.543 1.00 95.44 90 VAL A CA 1
ATOM 685 C C . VAL A 1 90 ? -15.455 2.514 -3.937 1.00 95.44 90 VAL A C 1
ATOM 687 O O . VAL A 1 90 ? -14.893 3.437 -4.527 1.00 95.44 90 VAL A O 1
ATOM 690 N N . SER A 1 91 ? -16.524 1.899 -4.450 1.00 96.25 91 SER A N 1
ATOM 691 C CA . SER A 1 91 ? -17.115 2.215 -5.758 1.00 96.25 91 SER A CA 1
ATOM 692 C C . SER A 1 91 ? -17.882 3.541 -5.785 1.00 96.25 91 SER A C 1
ATOM 694 O O . SER A 1 91 ? -17.956 4.180 -6.833 1.00 96.25 91 SER A O 1
ATOM 696 N N . ALA A 1 92 ? -18.413 3.991 -4.646 1.00 95.75 92 ALA A N 1
ATOM 697 C CA . ALA A 1 92 ? -19.150 5.250 -4.534 1.00 95.75 92 ALA A CA 1
ATOM 698 C C . ALA A 1 92 ? -18.253 6.424 -4.108 1.00 95.75 92 ALA A C 1
ATOM 700 O O . ALA A 1 92 ? -18.534 7.580 -4.432 1.00 95.75 92 ALA A O 1
ATOM 701 N N . GLN A 1 93 ? -17.155 6.150 -3.398 1.00 94.50 93 GLN A N 1
ATOM 702 C CA . GLN A 1 93 ? -16.320 7.189 -2.803 1.00 94.50 93 GLN A CA 1
ATOM 703 C C . GLN A 1 93 ? -15.539 7.986 -3.872 1.00 94.50 93 GLN A C 1
ATOM 705 O O . GLN A 1 93 ? -14.735 7.399 -4.603 1.00 94.50 93 GLN A O 1
ATOM 710 N N . PRO A 1 94 ? -15.684 9.330 -3.949 1.00 93.75 94 PRO A N 1
ATOM 711 C CA . PRO A 1 94 ? -15.069 10.149 -5.000 1.00 93.75 94 PRO A CA 1
ATOM 712 C C . PRO A 1 94 ? -13.551 9.995 -5.135 1.00 93.75 94 PRO A C 1
ATOM 714 O O . PRO A 1 94 ? -13.040 10.020 -6.254 1.00 93.75 94 PRO A O 1
ATOM 717 N N . ALA A 1 95 ? -12.852 9.796 -4.014 1.00 93.94 95 ALA A N 1
ATOM 718 C CA . ALA A 1 95 ? -11.407 9.594 -3.983 1.00 93.94 95 ALA A CA 1
ATOM 719 C C . ALA A 1 95 ? -10.966 8.307 -4.708 1.00 93.94 95 ALA A C 1
ATOM 721 O O . ALA A 1 95 ? -9.916 8.301 -5.342 1.00 93.94 95 ALA A O 1
ATOM 722 N N . PHE A 1 96 ? -11.769 7.238 -4.655 1.00 94.94 96 PHE A N 1
ATOM 723 C CA . PHE A 1 96 ? -11.366 5.906 -5.120 1.00 94.94 96 PHE A CA 1
ATOM 724 C C . PHE A 1 96 ? -12.085 5.439 -6.385 1.00 94.94 96 PHE A C 1
ATOM 726 O O . PHE A 1 96 ? -11.485 4.721 -7.182 1.00 94.94 96 PHE A O 1
ATOM 733 N N . ARG A 1 97 ? -13.336 5.858 -6.620 1.00 94.50 97 ARG A N 1
ATOM 734 C CA . ARG A 1 97 ? -14.204 5.285 -7.668 1.00 94.50 97 ARG A CA 1
ATOM 735 C C . ARG A 1 97 ? -13.562 5.219 -9.058 1.00 94.50 97 ARG A C 1
ATOM 737 O O . ARG A 1 97 ? -13.702 4.226 -9.760 1.00 94.50 97 ARG A O 1
ATOM 744 N N . ARG A 1 98 ? -12.803 6.253 -9.444 1.00 92.56 98 ARG A N 1
ATOM 745 C CA . ARG A 1 98 ? -12.130 6.338 -10.756 1.00 92.56 98 ARG A CA 1
ATOM 746 C C . ARG A 1 98 ? -10.877 5.458 -10.847 1.00 92.56 98 ARG A C 1
ATOM 748 O O . ARG A 1 98 ? -10.437 5.131 -11.943 1.00 92.56 98 ARG A O 1
ATOM 755 N N . LEU A 1 99 ? -10.294 5.084 -9.709 1.00 94.31 99 LEU A N 1
ATOM 756 C CA . LEU A 1 99 ? -9.063 4.296 -9.626 1.00 94.31 99 LEU A CA 1
ATOM 757 C C . LEU A 1 99 ? -9.320 2.800 -9.828 1.00 94.31 99 LEU A C 1
ATOM 759 O O . LEU A 1 99 ? -8.437 2.092 -10.304 1.00 94.31 99 LEU A O 1
ATOM 763 N N . LEU A 1 100 ? -10.528 2.320 -9.524 1.00 93.56 100 LEU A N 1
ATOM 764 C CA . LEU A 1 100 ? -10.867 0.894 -9.579 1.00 93.56 100 LEU A CA 1
ATOM 765 C C . LEU A 1 100 ? -10.679 0.269 -10.968 1.00 93.56 100 LEU A C 1
ATOM 767 O O . LEU A 1 100 ? -10.268 -0.885 -11.064 1.00 93.56 100 LEU A O 1
ATOM 771 N N . ALA A 1 101 ? -10.931 1.031 -12.034 1.00 91.44 101 ALA A N 1
ATOM 772 C CA . ALA A 1 101 ? -10.813 0.537 -13.403 1.00 91.44 101 ALA A CA 1
ATOM 773 C C . ALA A 1 101 ? -9.354 0.434 -13.887 1.00 91.44 101 ALA A C 1
ATOM 775 O O . ALA A 1 101 ? -9.012 -0.499 -14.610 1.00 91.44 101 ALA A O 1
ATOM 776 N N . HIS A 1 102 ? -8.481 1.363 -13.479 1.00 89.81 102 HIS A N 1
ATOM 777 C CA . HIS A 1 102 ? -7.181 1.559 -14.146 1.00 89.81 102 HIS A CA 1
ATOM 778 C C . HIS A 1 102 ? -5.969 1.662 -13.212 1.00 89.81 102 HIS A C 1
ATOM 780 O O . HIS A 1 102 ? -4.837 1.671 -13.683 1.00 89.81 102 HIS A O 1
ATOM 786 N N . ARG A 1 103 ? -6.167 1.784 -11.897 1.00 94.12 103 ARG A N 1
ATOM 787 C CA . ARG A 1 103 ? -5.108 2.110 -10.923 1.00 94.12 103 ARG A CA 1
ATOM 788 C C . ARG A 1 103 ? -5.091 1.136 -9.742 1.00 94.12 103 ARG A C 1
ATOM 790 O O . ARG A 1 103 ? -4.801 1.522 -8.614 1.00 9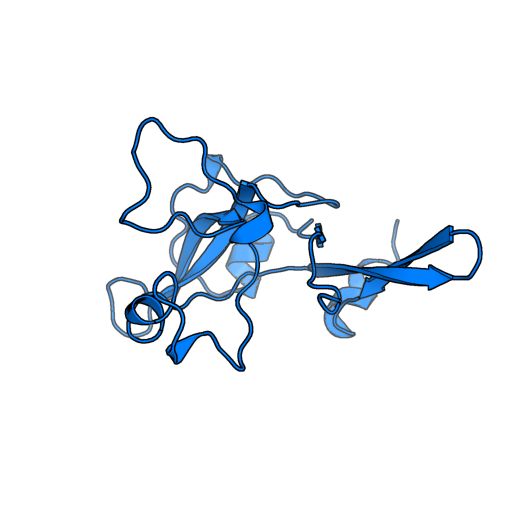4.12 103 ARG A O 1
ATOM 797 N N . ARG A 1 104 ? -5.430 -0.132 -9.992 1.00 95.62 104 ARG A N 1
ATOM 798 C CA . ARG A 1 104 ? -5.317 -1.197 -8.987 1.00 95.62 104 ARG A CA 1
ATOM 799 C C . ARG A 1 104 ? -3.856 -1.597 -8.812 1.00 95.62 104 ARG A C 1
ATOM 801 O O . ARG A 1 104 ? -3.122 -1.700 -9.792 1.00 95.62 104 ARG A O 1
ATOM 808 N N . CYS A 1 105 ? -3.471 -1.858 -7.572 1.00 97.12 105 CYS A N 1
ATOM 809 C CA . CYS A 1 105 ? -2.168 -2.400 -7.221 1.00 97.12 105 CYS A CA 1
ATOM 810 C C . CYS A 1 105 ? -2.314 -3.446 -6.110 1.00 97.12 105 CYS A C 1
ATOM 812 O O . CYS A 1 105 ? -3.350 -3.517 -5.447 1.00 97.12 105 CYS A O 1
ATOM 814 N N . VAL A 1 106 ? -1.274 -4.250 -5.927 1.00 97.31 106 VAL A N 1
ATOM 815 C CA . VAL A 1 106 ? -1.106 -5.174 -4.806 1.00 97.31 106 VAL A CA 1
ATOM 816 C C . VAL A 1 106 ? 0.030 -4.636 -3.946 1.00 97.31 106 VAL A C 1
ATOM 818 O O . VAL A 1 106 ? 1.117 -4.376 -4.453 1.00 97.31 106 VAL A O 1
ATOM 821 N N . VAL A 1 107 ? -0.215 -4.443 -2.654 1.00 96.81 107 VAL A N 1
ATOM 822 C CA . VAL A 1 107 ? 0.816 -3.995 -1.710 1.00 96.81 107 VAL A CA 1
ATOM 823 C C . VAL A 1 107 ? 1.432 -5.238 -1.062 1.00 96.81 107 VAL A C 1
ATOM 825 O O . VAL A 1 107 ? 0.744 -5.881 -0.267 1.00 96.81 107 VAL A O 1
ATOM 828 N N . PRO A 1 108 ? 2.677 -5.622 -1.400 1.00 96.50 108 PRO A N 1
ATOM 829 C CA . PRO A 1 108 ? 3.346 -6.726 -0.725 1.00 96.50 108 PRO A CA 1
ATOM 830 C C . PRO A 1 108 ? 3.639 -6.349 0.731 1.00 96.50 108 PRO A C 1
ATOM 832 O O . PRO A 1 108 ? 4.122 -5.253 1.014 1.00 96.50 108 PRO A O 1
ATOM 835 N N . ILE A 1 109 ? 3.343 -7.268 1.646 1.00 96.25 109 ILE A N 1
ATOM 836 C CA . ILE A 1 109 ? 3.632 -7.173 3.079 1.00 96.25 109 ILE A CA 1
ATOM 837 C C . ILE A 1 109 ? 3.976 -8.570 3.595 1.00 96.25 109 ILE A C 1
ATOM 839 O O . ILE A 1 109 ? 3.450 -9.559 3.087 1.00 96.25 109 ILE A O 1
ATOM 843 N N . ASP A 1 110 ? 4.785 -8.645 4.646 1.00 95.81 110 ASP A N 1
ATOM 844 C CA . ASP A 1 110 ? 4.976 -9.891 5.399 1.00 95.81 110 ASP A CA 1
ATOM 845 C C . ASP A 1 110 ? 3.771 -10.153 6.318 1.00 95.81 110 ASP A C 1
ATOM 847 O O . ASP A 1 110 ? 3.413 -11.291 6.625 1.00 95.81 110 ASP A O 1
ATOM 851 N N . GLY A 1 111 ? 3.148 -9.065 6.776 1.00 95.69 111 GLY A N 1
ATOM 852 C CA . GLY A 1 111 ? 2.010 -9.069 7.678 1.00 95.69 111 GLY A CA 1
ATOM 853 C C . GLY A 1 111 ? 1.647 -7.663 8.143 1.00 95.69 111 GLY A C 1
ATOM 854 O O . GLY A 1 111 ? 2.250 -6.662 7.740 1.00 95.69 111 GLY A O 1
ATOM 855 N N . PHE A 1 112 ? 0.639 -7.577 8.999 1.00 96.31 112 PHE A N 1
ATOM 856 C CA . PHE A 1 112 ? 0.135 -6.321 9.543 1.00 96.31 112 PHE A CA 1
ATOM 857 C C . PHE A 1 112 ? -0.155 -6.434 11.034 1.00 96.31 112 PHE A C 1
ATOM 859 O O . PHE A 1 112 ? -0.299 -7.531 11.569 1.00 96.31 112 PHE A O 1
ATOM 866 N N . TYR A 1 113 ? -0.209 -5.288 11.707 1.00 94.94 113 TYR A N 1
ATOM 867 C CA . TYR A 1 113 ? -0.514 -5.231 13.129 1.00 94.94 113 TYR A CA 1
ATOM 868 C C . TYR A 1 113 ? -1.931 -4.721 13.353 1.00 94.94 113 TYR A C 1
ATOM 870 O O . TYR A 1 113 ? -2.344 -3.729 12.747 1.00 94.94 113 TYR A O 1
ATOM 878 N N . GLU A 1 114 ? -2.637 -5.376 14.266 1.00 95.19 114 GLU A N 1
ATOM 879 C CA . GLU A 1 114 ? -3.940 -4.949 14.763 1.00 95.19 114 GLU A CA 1
ATOM 880 C C . GLU A 1 114 ? -3.950 -4.892 16.281 1.00 95.19 114 GLU A C 1
ATOM 882 O O . GLU A 1 114 ? -3.185 -5.575 16.959 1.00 95.19 114 GLU A O 1
ATOM 887 N N . TRP A 1 115 ? -4.823 -4.049 16.817 1.00 93.38 115 TRP A N 1
ATOM 888 C CA . TRP A 1 115 ? -4.914 -3.799 18.248 1.00 93.38 115 TRP A CA 1
ATOM 889 C C . TRP A 1 115 ? -6.273 -4.241 18.762 1.00 93.38 115 TRP A C 1
ATOM 891 O O . TRP A 1 115 ? -7.279 -3.569 18.521 1.00 93.38 115 TRP A O 1
ATOM 901 N N . LEU A 1 116 ? -6.293 -5.347 19.503 1.00 91.38 116 LEU A N 1
ATOM 902 C CA . LEU A 1 116 ? -7.497 -5.833 20.160 1.00 91.38 116 LEU A CA 1
ATOM 903 C C . LEU A 1 116 ? -7.780 -4.966 21.400 1.00 91.38 116 LEU A C 1
ATOM 905 O O . LEU A 1 116 ? -6.909 -4.850 22.269 1.00 91.38 116 LEU A O 1
ATOM 909 N N . PRO A 1 117 ? -8.957 -4.323 21.499 1.00 91.25 117 PRO A N 1
ATOM 910 C CA . PRO A 1 117 ? -9.327 -3.577 22.694 1.00 91.25 117 PRO A CA 1
ATOM 911 C C . PRO A 1 117 ? -9.547 -4.529 23.876 1.00 91.25 117 PRO A C 1
ATOM 913 O O . PRO A 1 117 ? -10.366 -5.440 23.793 1.00 91.25 117 PRO A O 1
ATOM 916 N N . GLU A 1 118 ? -8.859 -4.277 24.984 1.00 92.38 118 GLU A N 1
ATOM 917 C CA . GLU A 1 118 ? -9.070 -4.916 26.284 1.00 92.38 118 GLU A CA 1
ATOM 918 C C . GLU A 1 118 ? -9.479 -3.840 27.312 1.00 92.38 118 GLU A C 1
ATOM 920 O O . GLU A 1 118 ? -9.231 -2.654 27.076 1.00 92.38 118 GLU A O 1
ATOM 925 N N . PRO A 1 119 ? -10.080 -4.197 28.467 1.00 92.50 119 PRO A N 1
ATOM 926 C CA . PRO A 1 119 ? -10.610 -3.215 29.421 1.00 92.50 119 PRO A CA 1
ATOM 927 C C . PRO A 1 119 ? -9.626 -2.121 29.872 1.00 92.50 119 PRO A C 1
ATOM 929 O O . PRO A 1 119 ? -10.053 -1.015 30.185 1.00 92.50 119 PRO A O 1
ATOM 932 N N . GLN A 1 120 ? -8.320 -2.407 29.903 1.00 92.50 120 GLN A N 1
ATOM 933 C CA . GLN A 1 120 ? -7.289 -1.489 30.417 1.00 92.50 120 GLN A CA 1
ATOM 934 C C . GLN A 1 120 ? -6.193 -1.141 29.400 1.00 92.50 120 GLN A C 1
ATOM 936 O O . GLN A 1 120 ? -5.346 -0.291 29.667 1.00 92.50 120 GLN A O 1
ATOM 941 N N . ARG A 1 121 ? -6.166 -1.798 28.236 1.00 92.19 121 ARG A N 1
ATOM 942 C CA . ARG A 1 121 ? -5.101 -1.629 27.238 1.00 92.19 121 ARG A CA 1
ATOM 943 C C . ARG A 1 121 ? -5.573 -2.039 25.850 1.00 92.19 121 ARG A C 1
ATOM 945 O O . ARG A 1 121 ? -6.665 -2.561 25.668 1.00 92.19 121 ARG A O 1
ATOM 952 N N . LYS A 1 122 ? -4.716 -1.835 24.856 1.00 92.31 122 LYS A N 1
ATOM 953 C CA . LYS A 1 122 ? -4.890 -2.409 23.523 1.00 92.31 122 LYS A CA 1
ATOM 954 C C . LYS A 1 122 ? -3.789 -3.427 23.283 1.00 92.31 122 LYS A C 1
ATOM 956 O O . LYS A 1 122 ? -2.631 -3.030 23.166 1.00 92.31 122 LYS A O 1
ATOM 961 N N . GLN A 1 123 ? -4.141 -4.706 23.219 1.00 94.00 123 GLN A N 1
ATOM 962 C CA . GLN A 1 123 ? -3.185 -5.777 22.961 1.00 94.00 123 GLN A CA 1
ATOM 963 C C . GLN A 1 123 ? -2.820 -5.787 21.467 1.00 94.00 123 GLN A C 1
ATOM 965 O O . GLN A 1 123 ? -3.711 -5.971 20.633 1.00 94.00 123 GLN A O 1
ATOM 970 N N . PRO A 1 124 ? -1.544 -5.574 21.094 1.00 93.38 124 PRO A N 1
ATOM 971 C CA . PRO A 1 124 ? -1.117 -5.702 19.708 1.00 93.38 124 PRO A CA 1
ATOM 972 C C . PRO A 1 124 ? -1.026 -7.174 19.294 1.00 93.38 124 PRO A C 1
ATOM 974 O O . PRO A 1 124 ? -0.501 -8.012 20.030 1.00 93.38 124 PRO A O 1
ATOM 977 N N . PHE A 1 125 ? -1.472 -7.459 18.078 1.00 94.25 125 PHE A N 1
ATOM 978 C CA . PHE A 1 125 ? -1.305 -8.727 17.381 1.00 94.25 125 PHE A CA 1
ATOM 979 C C . PHE A 1 125 ? -0.594 -8.484 16.058 1.00 94.25 125 PHE A C 1
ATOM 981 O O . PHE A 1 125 ? -0.887 -7.512 15.366 1.00 94.25 125 PHE A O 1
ATOM 988 N N . TYR A 1 126 ? 0.319 -9.383 15.698 1.00 95.12 126 TYR A N 1
ATOM 989 C CA . TYR A 1 126 ? 0.878 -9.460 14.353 1.00 95.12 126 TYR A CA 1
ATOM 990 C C . TYR A 1 126 ? 0.163 -10.567 13.584 1.00 95.12 126 TYR A C 1
ATOM 992 O O . TYR A 1 126 ? 0.136 -11.715 14.027 1.00 95.12 126 TYR A O 1
ATOM 1000 N N . ILE A 1 127 ? -0.416 -10.210 12.444 1.00 94.62 127 ILE A N 1
ATOM 1001 C CA . ILE A 1 127 ? -1.197 -11.096 11.589 1.00 94.62 127 ILE A CA 1
ATOM 1002 C C . ILE A 1 127 ? -0.422 -11.272 10.285 1.00 94.62 127 ILE A C 1
ATOM 1004 O O . ILE A 1 127 ? -0.152 -10.302 9.574 1.00 94.62 127 ILE A O 1
ATOM 1008 N N . SER A 1 128 ? -0.068 -12.513 9.966 1.00 94.81 128 SER A N 1
ATOM 1009 C CA . SER A 1 128 ? 0.636 -12.883 8.738 1.00 94.81 128 SER A CA 1
ATOM 1010 C C . SER A 1 128 ? 0.016 -14.128 8.119 1.00 94.81 128 SER A C 1
ATOM 1012 O O . SER A 1 128 ? -0.706 -14.875 8.781 1.00 94.81 12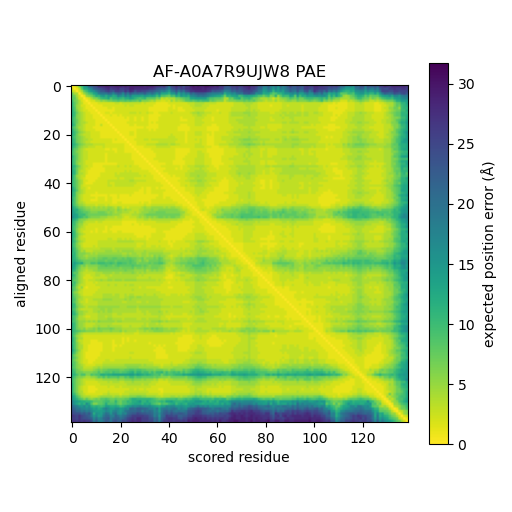8 SER A O 1
ATOM 1014 N N . SER A 1 129 ? 0.324 -14.378 6.846 1.00 90.44 129 SER A N 1
ATOM 1015 C CA . SER A 1 129 ? 0.028 -15.679 6.247 1.00 90.44 129 SER A CA 1
ATOM 1016 C C . SER A 1 129 ? 0.848 -16.778 6.941 1.00 90.44 129 SER A C 1
ATOM 1018 O O . SER A 1 129 ? 1.922 -16.507 7.488 1.00 90.44 129 SER A O 1
ATOM 1020 N N . ALA A 1 130 ? 0.363 -18.023 6.904 1.00 83.12 130 ALA A N 1
ATOM 1021 C CA . ALA A 1 130 ? 1.108 -19.168 7.433 1.00 83.12 130 ALA A CA 1
ATOM 1022 C C . ALA A 1 130 ? 2.452 -19.368 6.706 1.00 83.12 130 ALA A C 1
ATOM 1024 O O . ALA A 1 130 ? 3.444 -19.714 7.337 1.00 83.12 130 ALA A O 1
ATOM 1025 N N . ALA A 1 131 ? 2.505 -19.068 5.403 1.00 75.12 131 ALA A N 1
ATOM 1026 C CA . ALA A 1 131 ? 3.731 -19.141 4.609 1.00 75.12 131 ALA A CA 1
ATOM 1027 C C . ALA A 1 131 ? 4.801 -18.146 5.095 1.00 75.12 131 ALA A C 1
ATOM 1029 O O . ALA A 1 131 ? 5.963 -18.508 5.207 1.00 75.12 131 ALA A O 1
ATOM 1030 N N . CYS A 1 132 ? 4.408 -16.924 5.469 1.00 63.94 132 CYS A N 1
ATOM 1031 C CA . CYS A 1 132 ? 5.328 -15.907 5.997 1.00 63.94 132 CYS A CA 1
ATOM 1032 C C . CYS A 1 132 ? 5.649 -16.083 7.495 1.00 63.94 132 CYS A C 1
ATOM 1034 O O . CYS A 1 132 ? 6.444 -15.325 8.050 1.00 63.94 132 CYS A O 1
ATOM 1036 N N . ALA A 1 133 ? 5.010 -17.032 8.190 1.00 59.94 133 ALA A N 1
ATOM 1037 C CA . ALA A 1 133 ? 5.270 -17.286 9.607 1.00 59.94 133 ALA A CA 1
ATOM 1038 C C . ALA A 1 133 ? 6.547 -18.117 9.837 1.00 59.94 133 ALA A C 1
ATOM 1040 O O . ALA A 1 133 ? 7.175 -17.954 10.882 1.00 59.94 133 ALA A O 1
ATOM 1041 N N . GLY A 1 134 ? 6.934 -18.963 8.872 1.00 51.66 134 GLY A N 1
ATOM 1042 C CA . GLY A 1 134 ? 8.096 -19.858 8.967 1.00 51.66 134 GLY A CA 1
ATOM 1043 C C . GLY A 1 134 ? 9.455 -19.149 8.950 1.00 51.66 134 GLY A C 1
ATOM 1044 O O . GLY A 1 134 ? 10.396 -19.630 9.574 1.00 51.66 134 GLY A O 1
ATOM 1045 N N . ASP A 1 135 ? 9.534 -17.958 8.353 1.00 53.22 135 ASP A N 1
ATOM 1046 C CA . ASP A 1 135 ? 10.776 -17.172 8.249 1.00 53.22 135 ASP A CA 1
ATOM 1047 C C . ASP A 1 135 ? 11.199 -16.508 9.576 1.00 53.22 135 ASP A C 1
ATOM 1049 O O . ASP A 1 135 ? 12.209 -15.811 9.632 1.00 53.22 135 ASP A O 1
ATOM 1053 N N . ARG A 1 136 ? 10.429 -16.701 10.660 1.00 53.44 136 ARG A N 1
ATOM 1054 C CA . ARG A 1 136 ? 10.713 -16.161 12.003 1.00 53.44 136 ARG A CA 1
ATOM 1055 C C . ARG A 1 136 ? 11.352 -17.155 12.974 1.00 53.44 136 ARG A C 1
ATOM 1057 O O . ARG A 1 136 ? 11.611 -16.778 14.108 1.00 53.44 136 ARG A O 1
ATOM 1064 N N . ALA A 1 137 ? 11.620 -18.399 12.579 1.00 39.59 137 ALA A N 1
ATOM 1065 C CA . ALA A 1 137 ? 12.212 -19.391 13.486 1.00 39.59 137 ALA A CA 1
A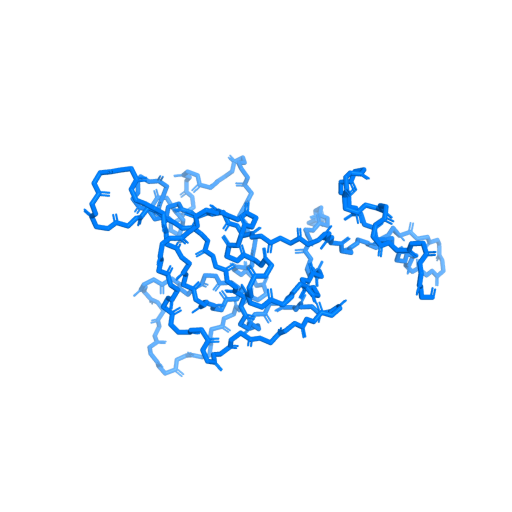TOM 1066 C C . ALA A 1 137 ? 13.723 -19.182 13.770 1.00 39.59 137 ALA A C 1
ATOM 1068 O O . ALA A 1 137 ? 14.361 -20.084 14.307 1.00 39.59 137 ALA A O 1
ATOM 1069 N N . GLY A 1 138 ? 14.303 -18.030 13.409 1.00 42.84 138 GLY A N 1
ATOM 1070 C CA . GLY A 1 138 ? 15.750 -17.783 13.461 1.00 42.84 138 GLY A CA 1
ATOM 1071 C C . GLY A 1 138 ? 16.191 -16.389 13.924 1.00 42.84 138 GLY A C 1
ATOM 1072 O O . GLY A 1 138 ? 17.312 -16.006 13.603 1.00 42.84 138 GLY A O 1
ATOM 1073 N N . GLU A 1 139 ? 15.352 -15.643 14.651 1.00 34.31 139 GLU A N 1
ATOM 1074 C CA . GLU A 1 139 ? 15.755 -14.431 15.399 1.00 34.31 139 GLU A CA 1
ATOM 1075 C C . GLU A 1 139 ? 15.327 -14.520 16.866 1.00 34.31 139 GLU A C 1
ATOM 1077 O O . GLU A 1 139 ? 14.152 -14.881 17.117 1.00 34.31 139 GLU A O 1
#

Foldseek 3Di:
DDDDDFFWFFDQDDPVRVCVVLVAPEEAPVVQDDGDPTDGAQHWFWWWDADPDPPHIYIYTDGQFADAPPDDPPDDDPRVVGNDDDPVCQCPDPRRVVCVVPPDTHTDTQWTWDWPDDPPGTDIDTDGDPVSVVVPPPD

Nearest PDB structures (foldseek):
  2f20-assembly2_B  TM=7.927E-01  e=1.930E-04  Bacteroides thetaiotaomicron
  7bl5-assembly1_7  TM=1.755E-01  e=5.411E+00  Escherichia coli str. K-12 substr. MG1655

Radius of gyration: 16.46 Å; Cα contacts (8 Å, |Δi|>4): 216; chains: 1; bounding box: 35×43×52 Å

Sequence (139 aa):
GARGMCGRTRLGASPESVMGATGAKRWRRREHYRPSNNLCPGRQSPALHRGDAPGELELTTMAFGLVPSYTDKAARPDFFRMANARSETVSAQPAFRRLLAHRRCVVPIDGFYEWLPEPQRKQPFYISSAACAGDRAGE

Secondary structure (DSSP, 8-state):
-PPP----EEE---HHHHHHHHT-SEEETGGG---EEEE-TTSEEEEEEE-SSTT-EEEEEEESS---TTS-TTSPP-HHHHS---TTTTTT-TTTTTTTTT---B---SEEEEEEE-SS-EEEEEEE-HHHHGGGTT-

Mean predicted aligned error: 5.28 Å

Solvent-accessible surface area (backbone atoms only — not comparable to full-atom values): 8420 Å² total; per-residue (Å²): 129,86,74,89,69,81,63,33,34,23,38,68,59,51,73,67,53,52,36,65,76,65,65,35,81,47,66,45,58,54,90,64,53,64,62,28,83,70,42,40,55,58,38,56,39,56,31,37,29,75,45,95,52,94,92,36,35,23,31,36,45,37,55,35,28,58,73,49,92,85,59,59,88,88,54,82,77,59,18,76,77,32,53,66,75,56,83,92,48,35,74,75,36,84,79,41,36,77,36,69,84,78,62,64,64,47,69,78,59,54,30,34,42,49,66,49,82,49,102,90,50,65,52,77,44,82,50,56,52,77,79,58,53,64,82,57,85,81,120

pLDDT: mean 90.46, std 13.49, range [34.31, 98.56]

Organism: Diacronema lutheri (NCBI:txid2081491)

InterPro domains:
  IPR003738 SOS response associated peptidase (SRAP) [PF02586] (5-129)
  IPR003738 SOS response associated peptidase (SRAP) [PTHR13604] (5-130)
  IPR036590 SOS response associated peptidase-like [G3DSA:3.90.1680.10] (5-138)
  IPR036590 SOS response associated peptidase-like [SSF143081] (6-129)